Protein AF-L8JFT3-F1 (afdb_monomer)

pLDDT: mean 91.5, std 7.04, range [62.22, 98.38]

Radius of gyration: 22.29 Å; Cα contacts (8 Å, |Δi|>4): 193; chains: 1; bounding box: 52×26×58 Å

Organism: NCBI:txid1056511

Sequence (161 aa):
MFALVVNDKLHLRANADNEEEYKKAGLEPYVYKKRGFPVVTKQYAIPEEWWNEPQRIVSKAERALEAAKQDKETKSKSGPNRIKDLPNLRLANERMLKKAGITTVEELYEAGSLNAYRALQETHRDTVNIELLWALEGAVSGTHWSVIPQQRRTELLSQLN

Structure (mmCIF, N/CA/C/O backbone):
data_AF-L8JFT3-F1
#
_entry.id   AF-L8JFT3-F1
#
loop_
_atom_site.group_PDB
_atom_site.id
_atom_site.type_symbol
_atom_site.label_atom_id
_atom_site.label_alt_id
_atom_site.label_comp_id
_atom_site.label_asym_id
_atom_site.label_entity_id
_atom_site.label_seq_id
_atom_site.pdbx_PDB_ins_code
_atom_site.Cartn_x
_atom_site.Cartn_y
_atom_site.Cartn_z
_atom_site.occupancy
_atom_site.B_iso_or_equiv
_atom_site.auth_seq_id
_atom_site.auth_comp_id
_atom_site.auth_asym_id
_atom_site.auth_atom_id
_atom_site.pdbx_PDB_model_num
ATOM 1 N N . MET A 1 1 ? 12.780 -8.647 -7.372 1.00 89.19 1 MET A N 1
ATOM 2 C CA . MET A 1 1 ? 12.569 -8.848 -8.822 1.00 89.19 1 MET A CA 1
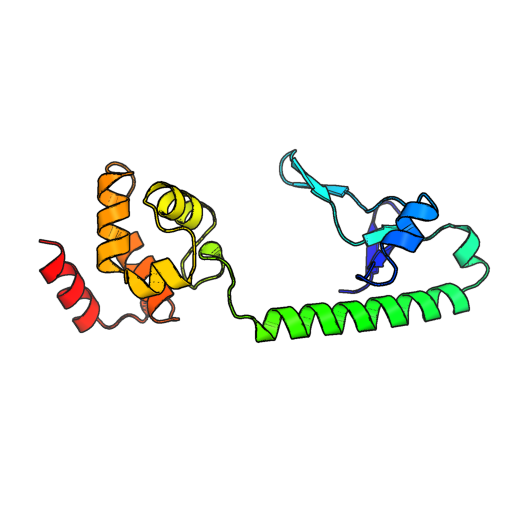ATOM 3 C C . MET A 1 1 ? 13.290 -7.742 -9.569 1.00 89.19 1 MET A C 1
ATOM 5 O O . MET A 1 1 ? 13.057 -6.578 -9.238 1.00 89.19 1 MET A O 1
ATOM 9 N N . PHE A 1 2 ? 14.161 -8.112 -10.509 1.00 91.88 2 PHE A N 1
ATOM 10 C CA . PHE A 1 2 ? 15.051 -7.200 -11.239 1.00 91.88 2 PHE A CA 1
ATOM 11 C C . PHE A 1 2 ? 14.833 -7.199 -12.762 1.00 91.88 2 PHE A C 1
ATOM 13 O O . PHE A 1 2 ? 15.298 -6.283 -13.430 1.00 91.88 2 PHE A O 1
ATOM 20 N N . ALA A 1 3 ? 14.099 -8.181 -13.290 1.00 93.81 3 ALA A N 1
ATOM 21 C CA . ALA A 1 3 ? 13.726 -8.274 -14.695 1.00 93.81 3 ALA A CA 1
ATOM 22 C C . ALA A 1 3 ? 12.298 -8.825 -14.846 1.00 93.81 3 ALA A C 1
ATOM 24 O O . ALA A 1 3 ? 11.764 -9.435 -13.911 1.00 93.81 3 ALA A O 1
ATOM 25 N N . LEU A 1 4 ? 11.698 -8.604 -16.014 1.00 95.25 4 LEU A N 1
ATOM 26 C CA . LEU A 1 4 ? 10.369 -9.070 -16.412 1.00 95.25 4 LEU A CA 1
ATOM 27 C C . LEU A 1 4 ? 10.392 -9.462 -17.894 1.00 95.25 4 LEU A C 1
ATOM 29 O O . LEU A 1 4 ? 10.878 -8.694 -18.715 1.00 95.25 4 LEU A O 1
ATOM 33 N N . VAL A 1 5 ? 9.820 -10.613 -18.248 1.00 95.31 5 VAL A N 1
ATOM 34 C CA . VAL A 1 5 ? 9.558 -10.974 -19.649 1.00 95.31 5 VAL A CA 1
ATOM 35 C C . VAL A 1 5 ? 8.063 -10.856 -19.899 1.00 95.31 5 VAL A C 1
ATOM 37 O O . VAL A 1 5 ? 7.263 -11.498 -19.220 1.00 95.31 5 VAL A O 1
ATOM 40 N N . VAL A 1 6 ? 7.681 -9.990 -20.833 1.00 94.75 6 VAL A N 1
ATOM 41 C CA . VAL A 1 6 ? 6.285 -9.759 -21.223 1.00 94.75 6 VAL A CA 1
ATOM 42 C C . VAL A 1 6 ? 6.248 -9.203 -22.640 1.00 94.75 6 VAL A C 1
ATOM 44 O O . VAL A 1 6 ? 7.169 -8.497 -23.036 1.00 94.75 6 VAL A O 1
ATOM 47 N N . ASN A 1 7 ? 5.200 -9.520 -23.405 1.00 92.62 7 ASN A N 1
ATOM 48 C CA . ASN A 1 7 ? 5.074 -9.122 -24.814 1.00 92.62 7 ASN A CA 1
ATOM 49 C C . ASN A 1 7 ? 6.332 -9.461 -25.638 1.00 92.62 7 ASN A C 1
ATOM 51 O O . ASN A 1 7 ? 6.787 -8.635 -26.422 1.00 92.62 7 ASN A O 1
ATOM 55 N N . ASP A 1 8 ? 6.904 -10.645 -25.388 1.00 93.44 8 ASP A N 1
ATOM 56 C CA . ASP A 1 8 ? 8.119 -11.162 -26.037 1.00 93.44 8 ASP A CA 1
ATOM 57 C C . ASP A 1 8 ? 9.370 -10.276 -25.893 1.00 93.44 8 ASP A C 1
ATOM 59 O O . ASP A 1 8 ? 10.299 -10.333 -26.685 1.00 93.44 8 ASP A O 1
ATOM 63 N N . LYS A 1 9 ? 9.406 -9.432 -24.855 1.00 93.56 9 LYS A N 1
ATOM 64 C CA . LYS A 1 9 ? 10.529 -8.532 -24.584 1.00 93.56 9 LYS A CA 1
ATOM 65 C C . LYS A 1 9 ? 11.071 -8.738 -23.182 1.00 93.56 9 LYS A C 1
ATOM 67 O O . LYS A 1 9 ? 10.313 -8.815 -22.205 1.00 93.56 9 LYS A O 1
ATOM 72 N N . LEU A 1 10 ? 12.397 -8.759 -23.070 1.00 94.25 10 LEU A N 1
ATOM 73 C CA . LEU A 1 10 ? 13.080 -8.656 -21.787 1.00 94.25 10 LEU A CA 1
ATOM 74 C C . LEU A 1 10 ? 13.033 -7.202 -21.315 1.00 94.25 10 LEU A C 1
ATOM 76 O O . LEU A 1 10 ? 13.436 -6.283 -22.021 1.00 94.25 10 LEU A O 1
ATOM 80 N N . HIS A 1 11 ? 12.547 -7.001 -20.100 1.00 94.06 11 HIS A N 1
ATOM 81 C CA . HIS A 1 11 ? 12.537 -5.714 -19.435 1.00 94.06 11 HIS A CA 1
ATOM 82 C C . HIS A 1 11 ? 13.453 -5.769 -18.222 1.00 94.06 11 HIS A C 1
ATOM 84 O O . HIS A 1 11 ? 13.380 -6.713 -17.430 1.00 94.06 11 HIS A O 1
ATOM 90 N N . LEU A 1 12 ? 14.285 -4.747 -18.051 1.00 92.25 12 LEU A N 1
ATOM 91 C CA . LEU A 1 12 ? 15.127 -4.583 -16.871 1.00 92.25 12 LEU A CA 1
ATOM 92 C C . LEU A 1 12 ? 14.555 -3.499 -15.963 1.00 92.25 12 LEU A C 1
ATOM 94 O O . LEU A 1 12 ? 13.999 -2.496 -16.418 1.00 92.25 12 LEU A O 1
ATOM 98 N N . ARG A 1 13 ? 14.702 -3.697 -14.655 1.00 91.19 13 ARG A N 1
ATOM 99 C CA . ARG A 1 13 ? 14.280 -2.720 -13.656 1.00 91.19 13 ARG A CA 1
ATOM 100 C C . ARG A 1 13 ? 15.183 -1.486 -13.716 1.00 91.19 13 ARG A C 1
ATOM 102 O O . ARG A 1 13 ? 16.395 -1.609 -13.562 1.00 91.19 13 ARG A O 1
ATOM 109 N N . ALA A 1 14 ? 14.586 -0.310 -13.862 1.00 86.38 14 ALA A N 1
ATOM 110 C CA . ALA A 1 14 ? 15.260 0.962 -13.640 1.00 86.38 14 ALA A CA 1
ATOM 111 C C . ALA A 1 14 ? 15.408 1.254 -12.140 1.00 86.38 14 ALA A C 1
ATOM 113 O O . ALA A 1 14 ? 14.566 0.865 -11.317 1.00 86.38 14 ALA A O 1
ATOM 114 N N . ASN A 1 15 ? 16.479 1.956 -11.798 1.00 76.06 15 ASN A N 1
ATOM 115 C CA . ASN A 1 15 ? 16.767 2.468 -10.467 1.00 76.06 15 ASN A CA 1
ATOM 116 C C . ASN A 1 15 ? 16.792 4.004 -10.479 1.00 76.06 15 ASN A C 1
ATOM 118 O O . ASN A 1 15 ? 16.616 4.617 -11.530 1.00 76.06 15 ASN A O 1
ATOM 122 N N . ALA A 1 16 ? 16.984 4.619 -9.309 1.00 70.25 16 ALA A N 1
ATOM 123 C CA . ALA A 1 16 ? 17.032 6.078 -9.201 1.00 70.25 16 ALA A CA 1
ATOM 124 C C . ALA A 1 16 ? 18.142 6.700 -10.073 1.00 70.25 16 ALA A C 1
ATOM 126 O O . ALA A 1 16 ? 17.966 7.805 -10.575 1.00 70.25 16 ALA A O 1
ATOM 127 N N . ASP A 1 17 ? 19.236 5.972 -10.305 1.00 71.62 17 ASP A N 1
ATOM 128 C CA . ASP A 1 17 ? 20.415 6.482 -11.010 1.00 71.62 17 ASP A CA 1
ATOM 129 C C . ASP A 1 17 ? 20.283 6.438 -12.540 1.00 71.62 17 ASP A C 1
ATOM 131 O O . ASP A 1 17 ? 20.929 7.220 -13.234 1.00 71.62 17 ASP A O 1
ATOM 135 N N . ASN A 1 18 ? 19.481 5.517 -13.089 1.00 76.19 18 ASN A N 1
ATOM 136 C CA . ASN A 1 18 ? 19.418 5.263 -14.534 1.00 76.19 18 ASN A CA 1
ATOM 137 C C . ASN A 1 18 ? 18.036 5.471 -15.167 1.00 76.19 18 ASN A C 1
ATOM 139 O O . ASN A 1 18 ? 17.919 5.415 -16.391 1.00 76.19 18 ASN A O 1
ATOM 143 N N . GLU A 1 19 ? 16.991 5.738 -14.378 1.00 82.38 19 GLU A N 1
ATOM 144 C CA . GLU A 1 19 ? 15.653 5.974 -14.927 1.00 82.38 19 GLU A CA 1
ATOM 145 C C . GLU A 1 19 ? 15.640 7.182 -15.878 1.00 82.38 19 GLU A C 1
ATOM 147 O O . GLU A 1 19 ? 15.000 7.142 -16.929 1.00 82.38 19 GLU A O 1
ATOM 152 N N . GLU A 1 20 ? 16.390 8.239 -15.556 1.00 81.19 20 GLU A N 1
ATOM 153 C CA . GLU A 1 20 ? 16.550 9.380 -16.458 1.00 81.19 20 GLU A CA 1
ATOM 154 C C . GLU A 1 20 ? 17.316 9.035 -17.736 1.00 81.19 20 GLU A C 1
ATOM 156 O O . GLU A 1 20 ? 16.953 9.535 -18.798 1.00 81.19 20 GLU A O 1
ATOM 161 N N . GLU A 1 21 ? 18.358 8.199 -17.657 1.00 81.50 21 GLU A N 1
ATOM 162 C CA . GLU A 1 21 ? 19.110 7.725 -18.831 1.00 81.50 21 GLU A CA 1
ATOM 163 C C . GLU A 1 21 ? 18.162 6.998 -19.789 1.00 81.50 21 GLU A C 1
ATOM 165 O O . GLU A 1 21 ? 18.141 7.288 -20.983 1.00 81.50 21 GLU A O 1
ATOM 170 N N . TYR A 1 22 ? 17.318 6.109 -19.257 1.00 84.06 22 TYR A N 1
ATOM 171 C CA . TYR A 1 22 ? 16.358 5.344 -20.051 1.00 84.06 22 TYR A CA 1
ATOM 172 C C . TYR A 1 22 ? 15.290 6.239 -20.679 1.00 84.06 22 TYR A C 1
ATOM 174 O O . TYR A 1 22 ? 15.014 6.105 -21.869 1.00 84.06 22 TYR A O 1
ATOM 182 N N . LYS A 1 23 ? 14.759 7.214 -19.930 1.00 81.94 23 LYS A N 1
ATOM 183 C CA . LYS A 1 23 ? 13.818 8.208 -20.472 1.00 81.94 23 LYS A CA 1
ATOM 184 C C . LYS A 1 23 ? 14.456 9.075 -21.560 1.00 81.94 23 LYS A C 1
ATOM 186 O O . LYS A 1 23 ? 13.835 9.296 -22.594 1.00 81.94 23 LYS A O 1
ATOM 191 N N . LYS A 1 24 ? 15.698 9.536 -21.363 1.00 83.31 24 LYS A N 1
ATOM 192 C CA . LYS A 1 24 ? 16.455 10.324 -22.358 1.00 83.31 24 LYS A CA 1
ATOM 193 C C . LYS A 1 24 ? 16.766 9.512 -23.618 1.00 83.31 24 LYS A C 1
ATOM 195 O O . LYS A 1 24 ? 16.777 10.074 -24.706 1.00 83.31 24 LYS A O 1
ATOM 200 N N . ALA A 1 25 ? 16.966 8.204 -23.477 1.00 80.94 25 ALA A N 1
ATOM 201 C CA . ALA A 1 25 ? 17.129 7.271 -24.589 1.00 80.94 25 ALA A CA 1
ATOM 202 C C . ALA A 1 25 ? 15.801 6.893 -25.282 1.00 80.94 25 ALA A C 1
ATOM 204 O O . ALA A 1 25 ? 15.815 6.084 -26.206 1.00 80.94 25 ALA A O 1
ATOM 205 N N . GLY A 1 26 ? 14.661 7.448 -24.848 1.00 83.44 26 GLY A N 1
ATOM 206 C CA . GLY A 1 26 ? 13.346 7.167 -25.429 1.00 83.44 26 GLY A CA 1
ATOM 207 C C . GLY A 1 26 ? 12.771 5.798 -25.058 1.00 83.44 26 GLY A C 1
ATOM 208 O O . GLY A 1 26 ? 11.839 5.335 -25.710 1.00 83.44 26 GLY A O 1
ATOM 209 N N . LEU A 1 27 ? 13.310 5.132 -24.031 1.00 85.50 27 LEU A N 1
ATOM 210 C CA . LEU A 1 27 ? 12.762 3.869 -23.548 1.00 85.50 27 LEU A CA 1
ATOM 211 C C . LEU A 1 27 ? 11.498 4.126 -22.731 1.00 85.50 27 LEU A C 1
ATOM 213 O O . LEU A 1 27 ? 11.470 4.985 -21.846 1.00 85.50 27 LEU A O 1
ATOM 217 N N . GLU A 1 28 ? 10.469 3.323 -22.978 1.00 84.94 28 GLU A N 1
ATOM 218 C CA . GLU A 1 28 ? 9.210 3.407 -22.247 1.00 84.94 28 GLU A CA 1
ATOM 219 C C . GLU A 1 28 ? 9.131 2.346 -21.140 1.00 84.94 28 GLU A C 1
ATOM 221 O O . GLU A 1 28 ? 9.520 1.186 -21.343 1.00 84.94 28 GLU A O 1
ATOM 226 N N . PRO A 1 29 ? 8.606 2.708 -19.956 1.00 91.75 29 PRO A N 1
ATOM 227 C CA . PRO A 1 29 ? 8.307 1.729 -18.932 1.00 91.75 29 PRO A CA 1
ATOM 228 C C . PRO A 1 29 ? 7.138 0.847 -19.374 1.00 91.75 29 PRO A C 1
ATOM 230 O O . PRO A 1 29 ? 6.156 1.307 -19.953 1.00 91.75 29 PRO A O 1
ATOM 233 N N . TYR A 1 30 ? 7.180 -0.424 -18.999 1.00 94.06 30 TYR A N 1
ATOM 234 C CA . TYR A 1 30 ? 6.062 -1.330 -19.169 1.00 94.06 30 TYR A CA 1
ATOM 235 C C . TYR A 1 30 ? 4.869 -0.858 -18.332 1.00 94.06 30 TYR A C 1
ATOM 237 O O . TYR A 1 30 ? 4.978 -0.658 -17.114 1.00 94.06 30 TYR A O 1
ATOM 245 N N . VAL A 1 31 ? 3.716 -0.723 -18.987 1.00 94.38 31 VAL A N 1
ATOM 246 C CA . VAL A 1 31 ? 2.437 -0.356 -18.375 1.00 94.38 31 VAL A CA 1
ATOM 247 C C . VAL A 1 31 ? 1.471 -1.527 -18.521 1.00 94.38 31 VAL A C 1
ATOM 249 O O . VAL A 1 31 ? 1.069 -1.869 -19.631 1.00 94.38 31 VAL A O 1
ATOM 252 N N . TYR A 1 32 ? 1.058 -2.130 -17.403 1.00 93.75 32 TYR A N 1
ATOM 253 C CA . TYR A 1 32 ? 0.026 -3.174 -17.425 1.00 93.75 32 TYR A CA 1
ATOM 254 C C . TYR A 1 32 ? -1.337 -2.615 -17.027 1.00 93.75 32 TYR A C 1
ATOM 256 O O . TYR A 1 32 ? -1.436 -1.629 -16.299 1.00 93.75 32 TYR A O 1
ATOM 264 N N . LYS A 1 33 ? -2.414 -3.257 -17.488 1.00 92.75 33 LYS A N 1
ATOM 265 C CA . LYS A 1 33 ? -3.784 -2.888 -17.115 1.00 92.75 33 LYS A CA 1
ATOM 266 C C . LYS A 1 33 ? -4.270 -3.771 -15.974 1.00 92.75 33 LYS A C 1
ATOM 268 O O . LYS A 1 33 ? -4.350 -4.989 -16.115 1.00 92.75 33 LYS A O 1
ATOM 273 N N . LYS A 1 34 ? -4.669 -3.164 -14.858 1.00 90.44 34 LYS A N 1
ATOM 274 C CA . LYS A 1 34 ? -5.342 -3.852 -13.750 1.00 90.44 34 LYS A CA 1
ATOM 275 C C . LYS A 1 34 ? -6.788 -3.382 -13.674 1.00 90.44 34 LYS A C 1
ATOM 277 O O . LYS A 1 34 ? -7.048 -2.267 -13.238 1.00 90.44 34 LYS A O 1
ATOM 282 N N . ARG A 1 35 ? -7.733 -4.237 -14.092 1.00 90.94 35 ARG A N 1
ATOM 283 C CA . ARG A 1 35 ? -9.172 -3.898 -14.171 1.00 90.94 35 ARG A CA 1
ATOM 284 C C . ARG A 1 35 ? -9.424 -2.604 -14.964 1.00 90.94 35 ARG A C 1
ATOM 286 O O . ARG A 1 35 ? -10.125 -1.714 -14.501 1.00 90.94 35 ARG A O 1
ATOM 293 N N . GLY A 1 36 ? -8.779 -2.476 -16.123 1.00 88.50 36 GLY A N 1
ATOM 294 C CA . GLY A 1 36 ? -8.883 -1.297 -16.992 1.00 88.50 36 GLY A CA 1
ATOM 295 C C . GLY A 1 36 ? -7.980 -0.117 -16.613 1.00 88.50 36 GLY A C 1
ATOM 296 O O . GLY A 1 36 ? -7.700 0.705 -17.479 1.00 88.50 36 GLY A O 1
ATOM 297 N N . PHE A 1 37 ? -7.449 -0.055 -15.387 1.00 88.00 37 PHE A N 1
ATOM 298 C CA . PHE A 1 37 ? -6.570 1.039 -14.961 1.00 88.00 37 PHE A CA 1
ATOM 299 C C . PHE A 1 37 ? -5.101 0.779 -15.327 1.00 88.00 37 PHE A C 1
ATOM 301 O O . PHE A 1 37 ? -4.606 -0.321 -15.053 1.00 88.00 37 PHE A O 1
ATOM 308 N N . PRO A 1 38 ? -4.388 1.761 -15.911 1.00 94.19 38 PRO A N 1
ATOM 309 C CA . PRO A 1 38 ? -2.969 1.630 -16.219 1.00 94.19 38 PRO A CA 1
ATOM 310 C C . PRO A 1 38 ? -2.128 1.650 -14.939 1.00 94.19 38 PRO A C 1
ATOM 312 O O . PRO A 1 38 ? -2.331 2.477 -14.051 1.00 94.19 38 PRO A O 1
ATOM 315 N N . VAL A 1 39 ? -1.161 0.742 -14.855 1.00 92.88 39 VAL A N 1
ATOM 316 C CA . VAL A 1 39 ? -0.166 0.681 -13.786 1.00 92.88 39 VAL A CA 1
ATOM 317 C C . VAL A 1 39 ? 1.215 0.727 -14.425 1.00 92.88 39 VAL A C 1
ATOM 319 O O . VAL A 1 39 ? 1.676 -0.255 -15.008 1.00 92.88 39 VAL A O 1
ATOM 322 N N . VAL A 1 40 ? 1.860 1.887 -14.312 1.00 92.00 40 VAL A N 1
ATOM 323 C CA . VAL A 1 40 ? 3.227 2.112 -14.791 1.00 92.00 40 VAL A CA 1
ATOM 324 C C . VAL A 1 40 ? 4.199 1.383 -13.871 1.00 92.00 40 VAL A C 1
ATOM 326 O O . VAL A 1 40 ? 4.134 1.516 -12.646 1.00 92.00 40 VAL A O 1
ATOM 329 N N . THR A 1 41 ? 5.083 0.578 -14.449 1.00 91.94 41 THR A N 1
ATOM 330 C CA . THR A 1 41 ? 6.099 -0.166 -13.700 1.00 91.94 41 THR A CA 1
ATOM 331 C C . THR A 1 41 ? 7.469 0.496 -13.821 1.00 91.94 41 THR A C 1
ATOM 333 O O . THR A 1 41 ? 7.689 1.353 -14.666 1.00 91.94 41 THR A O 1
ATOM 336 N N . LYS A 1 42 ? 8.426 0.058 -12.997 1.00 91.19 42 LYS A N 1
ATOM 337 C CA . LYS A 1 42 ? 9.845 0.421 -13.150 1.00 91.19 42 LYS A CA 1
ATOM 338 C C . LYS A 1 42 ? 10.583 -0.467 -14.170 1.00 91.19 42 LYS A C 1
ATOM 340 O O . LYS A 1 42 ? 11.802 -0.538 -14.113 1.00 91.19 42 LYS A O 1
ATOM 345 N N . GLN A 1 43 ? 9.885 -1.244 -15.000 1.00 93.00 43 GLN A N 1
ATOM 346 C CA . GLN A 1 43 ? 10.506 -2.205 -15.923 1.00 93.00 43 GLN A CA 1
ATOM 347 C C . GLN A 1 43 ? 10.563 -1.596 -17.321 1.00 93.00 43 GLN A C 1
ATOM 349 O O . GLN A 1 43 ? 9.515 -1.257 -17.850 1.00 93.00 43 GLN A O 1
ATOM 354 N N . TYR A 1 44 ? 11.743 -1.474 -17.920 1.00 93.56 44 TYR A N 1
ATOM 355 C CA . TYR A 1 44 ? 11.933 -0.888 -19.251 1.00 93.56 44 TYR A CA 1
ATOM 356 C C . TYR A 1 44 ? 12.389 -1.966 -20.223 1.00 93.56 44 TYR A C 1
ATOM 358 O O . TYR A 1 44 ? 13.291 -2.735 -19.885 1.00 93.56 44 TYR A O 1
ATOM 366 N N . ALA A 1 45 ? 11.764 -2.038 -21.399 1.00 93.19 45 ALA A N 1
ATOM 367 C CA . ALA A 1 45 ? 12.159 -2.990 -22.433 1.00 93.19 45 ALA A CA 1
ATOM 368 C C . ALA A 1 45 ? 13.591 -2.686 -22.884 1.00 93.19 45 ALA A C 1
ATOM 370 O O . ALA A 1 45 ? 13.918 -1.527 -23.149 1.00 93.19 45 ALA A O 1
ATOM 371 N N . ILE A 1 46 ? 14.441 -3.710 -22.959 1.00 90.81 46 ILE A N 1
ATOM 372 C CA . ILE A 1 46 ? 15.773 -3.525 -23.530 1.00 90.81 46 ILE A CA 1
ATOM 373 C C . ILE A 1 46 ? 15.669 -3.419 -25.060 1.00 90.81 46 ILE A C 1
ATOM 375 O O . ILE A 1 46 ? 14.807 -4.077 -25.649 1.00 90.81 46 ILE A O 1
ATOM 379 N N . PRO A 1 47 ? 16.520 -2.609 -25.707 1.00 90.06 47 PRO A N 1
ATOM 380 C CA . PRO A 1 47 ? 16.617 -2.576 -27.162 1.00 90.06 47 PRO A CA 1
ATOM 381 C C . PRO A 1 47 ? 17.030 -3.937 -27.736 1.00 90.06 47 PRO A C 1
ATOM 383 O O . PRO A 1 47 ? 17.850 -4.636 -27.134 1.00 90.06 47 PRO A O 1
ATOM 386 N N . GLU A 1 48 ? 16.501 -4.294 -28.909 1.00 90.31 48 GLU A N 1
ATOM 387 C CA . GLU A 1 48 ? 16.828 -5.556 -29.594 1.00 90.31 48 GLU A C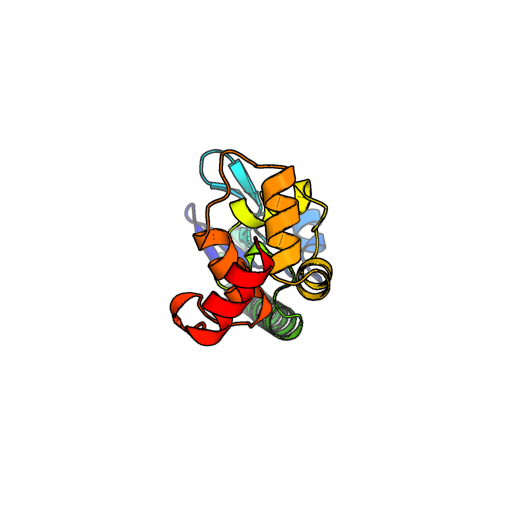A 1
ATOM 388 C C . GLU A 1 48 ? 18.326 -5.659 -29.912 1.00 90.31 48 GLU A C 1
ATOM 390 O O . GLU A 1 48 ? 18.930 -6.726 -29.845 1.00 90.31 48 GLU A O 1
ATOM 395 N N . GLU A 1 49 ? 18.967 -4.522 -30.180 1.00 91.38 49 GLU A N 1
ATOM 396 C CA . GLU A 1 49 ? 20.384 -4.430 -30.511 1.00 91.38 49 GLU A CA 1
ATOM 397 C C . GLU A 1 49 ? 21.278 -4.959 -29.385 1.00 91.38 49 GLU A C 1
ATOM 399 O O . GLU A 1 49 ? 22.378 -5.443 -29.653 1.00 91.38 49 GLU A O 1
ATOM 404 N N . TRP A 1 50 ? 20.811 -4.911 -28.130 1.00 90.56 50 TRP A N 1
ATOM 405 C CA . TRP A 1 50 ? 21.577 -5.405 -26.985 1.00 90.56 50 TRP A CA 1
ATOM 406 C C . TRP A 1 50 ? 21.748 -6.925 -27.013 1.00 90.56 50 TRP A C 1
ATOM 408 O O . TRP A 1 50 ? 22.700 -7.422 -26.414 1.00 90.56 50 TRP A O 1
ATOM 41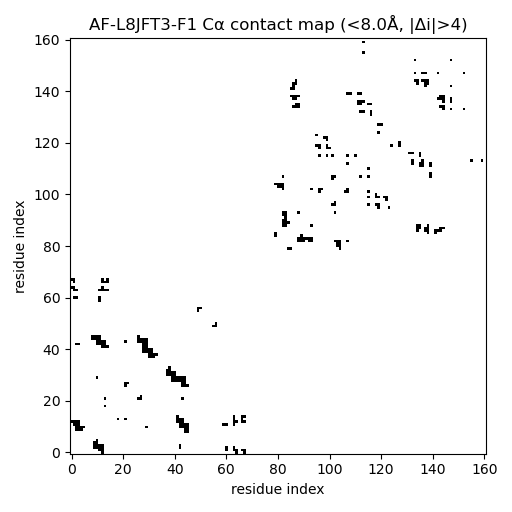8 N N . TRP A 1 51 ? 20.888 -7.673 -27.714 1.00 93.12 51 TRP A N 1
ATOM 419 C CA . TRP A 1 51 ? 21.038 -9.127 -27.853 1.00 93.12 51 TRP A CA 1
ATOM 420 C C . TRP A 1 51 ? 22.282 -9.523 -28.652 1.00 93.12 51 TRP A C 1
ATOM 422 O O . TRP A 1 51 ? 22.810 -10.615 -28.449 1.00 93.12 51 TRP A O 1
ATOM 432 N N . ASN A 1 52 ? 22.812 -8.612 -29.474 1.00 95.62 52 ASN A N 1
ATOM 433 C CA . ASN A 1 52 ? 24.099 -8.793 -30.148 1.00 95.62 52 ASN A CA 1
ATOM 434 C C . ASN A 1 52 ? 25.296 -8.620 -29.193 1.00 95.62 52 ASN A C 1
ATOM 436 O O . ASN A 1 52 ? 26.415 -8.999 -29.528 1.00 95.62 52 ASN A O 1
ATOM 440 N N . GLU A 1 53 ? 25.069 -8.083 -27.990 1.00 95.19 53 GLU A N 1
ATOM 441 C CA . GLU A 1 53 ? 26.079 -7.839 -26.959 1.00 95.19 53 GLU A CA 1
ATOM 442 C C . GLU A 1 53 ? 25.658 -8.457 -25.603 1.00 95.19 53 GLU A C 1
ATOM 444 O O . GLU A 1 53 ? 25.406 -7.726 -24.641 1.00 95.19 53 GLU A O 1
ATOM 449 N N . PRO A 1 54 ? 25.600 -9.796 -25.440 1.00 93.12 54 PRO A N 1
ATOM 450 C CA . PRO A 1 54 ? 25.054 -10.416 -24.224 1.00 93.12 54 PRO A CA 1
ATOM 451 C C . PRO A 1 54 ? 25.704 -9.944 -22.913 1.00 93.12 54 PRO A C 1
ATOM 453 O O . PRO A 1 54 ? 25.032 -9.808 -21.892 1.00 93.12 54 PRO A O 1
ATOM 456 N N . GLN A 1 55 ? 27.000 -9.620 -22.938 1.00 95.19 55 GLN A N 1
ATOM 457 C CA . GLN A 1 55 ? 27.718 -9.082 -21.776 1.00 95.19 55 GLN A CA 1
ATOM 458 C C . GLN A 1 55 ? 27.176 -7.720 -21.316 1.00 95.19 55 GLN A C 1
ATOM 460 O O . GLN A 1 55 ? 27.132 -7.434 -20.118 1.00 95.19 55 GLN A O 1
ATOM 465 N N . ARG A 1 56 ? 26.692 -6.891 -22.249 1.00 91.88 56 ARG A N 1
ATOM 466 C CA . ARG A 1 56 ? 26.017 -5.625 -21.942 1.00 91.88 56 ARG A CA 1
ATOM 467 C C . ARG A 1 56 ? 24.719 -5.873 -21.179 1.00 91.88 56 ARG A C 1
ATOM 469 O O . ARG A 1 56 ? 24.455 -5.181 -20.195 1.00 91.88 56 ARG A O 1
ATOM 476 N N . ILE A 1 57 ? 23.938 -6.873 -21.598 1.00 92.31 57 ILE A N 1
ATOM 477 C CA . ILE A 1 57 ? 22.703 -7.277 -20.910 1.00 92.31 57 ILE A CA 1
ATOM 478 C C . ILE A 1 57 ? 23.026 -7.749 -19.493 1.00 92.31 57 ILE A C 1
ATOM 480 O O . ILE A 1 57 ? 22.395 -7.273 -18.551 1.00 92.31 57 ILE A O 1
ATOM 484 N N . VAL A 1 58 ? 24.025 -8.623 -19.327 1.00 94.31 58 VAL A N 1
ATOM 485 C CA . VAL A 1 58 ? 24.451 -9.124 -18.008 1.00 94.31 58 VAL A CA 1
ATOM 486 C C . VAL A 1 58 ? 24.850 -7.966 -17.092 1.00 94.31 58 VAL A C 1
ATOM 488 O O . VAL A 1 58 ? 24.285 -7.833 -16.008 1.00 94.31 58 VAL A O 1
ATOM 491 N N . SER A 1 59 ? 25.717 -7.059 -17.553 1.00 91.81 59 SER A N 1
ATOM 492 C CA . SER A 1 59 ? 26.152 -5.900 -16.761 1.00 91.81 59 SER A CA 1
ATOM 493 C C . SER A 1 59 ? 24.985 -4.996 -16.339 1.00 91.81 59 SER A C 1
ATOM 495 O O . SER A 1 59 ? 24.898 -4.552 -15.190 1.00 91.81 59 SER A O 1
ATOM 497 N N . LYS A 1 60 ? 24.036 -4.728 -17.246 1.00 89.62 60 LYS A N 1
ATOM 498 C CA . LYS A 1 60 ? 22.840 -3.933 -16.924 1.00 89.62 60 LYS A CA 1
ATOM 499 C C . LYS A 1 60 ? 21.890 -4.695 -15.984 1.00 89.62 60 LYS A C 1
ATOM 501 O O . LYS A 1 60 ? 21.290 -4.074 -15.106 1.00 89.62 60 LYS A O 1
ATOM 506 N N . ALA A 1 61 ? 21.784 -6.018 -16.106 1.00 92.06 61 ALA A N 1
ATOM 507 C CA . ALA A 1 61 ? 20.975 -6.864 -15.230 1.00 92.06 61 ALA A CA 1
ATOM 508 C C . ALA A 1 61 ? 21.540 -6.950 -13.802 1.00 92.06 61 ALA A C 1
ATOM 510 O O . ALA A 1 61 ? 20.767 -6.894 -12.846 1.00 92.06 61 ALA A O 1
ATOM 511 N N . GLU A 1 62 ? 22.863 -7.011 -13.636 1.00 92.50 62 GLU A N 1
ATOM 512 C CA . GLU A 1 62 ? 23.524 -6.952 -12.325 1.00 92.50 62 GLU A CA 1
ATOM 513 C C . GLU A 1 62 ? 23.209 -5.641 -11.598 1.00 92.50 62 GLU A C 1
ATOM 515 O O . GLU A 1 62 ? 22.825 -5.653 -10.427 1.00 92.50 62 GLU A O 1
ATOM 520 N N . ARG A 1 63 ? 23.262 -4.507 -12.311 1.00 89.19 63 ARG A N 1
ATOM 521 C CA . ARG A 1 63 ? 22.852 -3.203 -11.761 1.00 89.19 63 ARG A CA 1
ATOM 522 C C . ARG A 1 63 ? 21.373 -3.183 -11.371 1.00 89.19 63 ARG A C 1
ATOM 524 O O . ARG A 1 63 ? 21.023 -2.698 -10.297 1.00 89.19 63 ARG A O 1
ATOM 531 N N . ALA A 1 64 ? 20.499 -3.743 -12.211 1.00 90.81 64 ALA A N 1
ATOM 532 C CA . ALA A 1 64 ? 19.073 -3.862 -11.907 1.00 90.81 64 ALA A CA 1
ATOM 533 C C . ALA A 1 64 ? 18.812 -4.753 -10.675 1.00 90.81 64 ALA A C 1
ATOM 535 O O . ALA A 1 64 ? 17.888 -4.493 -9.896 1.00 90.81 64 ALA A O 1
ATOM 536 N N . LEU A 1 65 ? 19.619 -5.802 -10.483 1.00 92.31 65 LEU A N 1
ATOM 537 C CA . LEU A 1 65 ? 19.562 -6.677 -9.315 1.00 92.31 65 LEU A CA 1
ATOM 538 C C . LEU A 1 65 ? 19.982 -5.942 -8.046 1.00 92.31 65 LEU A C 1
ATOM 540 O O . LEU A 1 65 ? 19.277 -6.039 -7.042 1.00 92.31 65 LEU A O 1
ATOM 544 N N . GLU A 1 66 ? 21.080 -5.196 -8.099 1.00 88.50 66 GLU A N 1
ATOM 545 C CA . GLU A 1 66 ? 21.563 -4.406 -6.968 1.00 88.50 66 GLU A CA 1
ATOM 546 C C . GLU A 1 66 ? 20.524 -3.365 -6.533 1.00 88.50 66 GLU A C 1
ATOM 548 O O . GLU A 1 66 ? 20.110 -3.329 -5.374 1.00 88.50 66 GLU A O 1
ATOM 553 N N . ALA A 1 67 ? 19.951 -2.637 -7.489 1.00 84.56 67 ALA A N 1
ATOM 554 C CA . ALA A 1 67 ? 18.844 -1.729 -7.221 1.00 84.56 67 ALA A CA 1
ATOM 555 C C . ALA A 1 67 ? 17.621 -2.426 -6.605 1.00 84.56 67 ALA A C 1
ATOM 557 O O . ALA A 1 67 ? 16.975 -1.901 -5.698 1.00 84.56 67 ALA A O 1
ATOM 558 N N . ALA A 1 68 ? 17.282 -3.630 -7.075 1.00 88.69 68 ALA A N 1
ATOM 559 C CA . ALA A 1 68 ? 16.175 -4.392 -6.511 1.00 88.69 68 ALA A CA 1
ATOM 560 C C . ALA A 1 68 ? 16.442 -4.840 -5.061 1.00 88.69 68 ALA A C 1
ATOM 562 O O . ALA A 1 68 ? 15.480 -4.968 -4.296 1.00 88.69 68 ALA A O 1
ATOM 563 N N . LYS A 1 69 ? 17.705 -5.090 -4.684 1.00 90.06 69 LYS A N 1
ATOM 564 C CA . LYS A 1 69 ? 18.104 -5.371 -3.296 1.00 90.06 69 LYS A CA 1
ATOM 565 C C . LYS A 1 69 ? 17.974 -4.119 -2.433 1.00 90.06 69 LYS A C 1
ATOM 567 O O . LYS A 1 69 ? 17.296 -4.181 -1.413 1.00 90.06 69 LYS A O 1
ATOM 572 N N . GLN A 1 70 ? 18.498 -2.982 -2.885 1.00 86.00 70 GLN A N 1
ATOM 573 C CA . GLN A 1 70 ? 18.406 -1.703 -2.170 1.00 86.00 70 GLN A CA 1
ATOM 574 C C . GLN A 1 70 ? 16.952 -1.247 -1.961 1.00 86.00 70 GLN A C 1
ATOM 576 O O . GLN A 1 70 ? 16.576 -0.855 -0.854 1.00 86.00 70 GLN A O 1
ATOM 581 N N . ASP A 1 71 ? 16.095 -1.383 -2.981 1.00 83.94 71 ASP A N 1
ATOM 582 C CA . ASP A 1 71 ? 14.652 -1.118 -2.868 1.00 83.94 71 ASP A CA 1
ATOM 583 C C . ASP A 1 71 ? 13.997 -2.039 -1.817 1.00 83.94 71 ASP A C 1
ATOM 585 O O . ASP A 1 71 ? 13.115 -1.614 -1.067 1.00 83.94 71 ASP A O 1
ATOM 589 N N . LYS A 1 72 ? 14.411 -3.315 -1.750 1.00 86.00 72 LYS A N 1
ATOM 590 C CA . LYS A 1 72 ? 13.901 -4.280 -0.762 1.00 86.00 72 LYS A CA 1
ATOM 591 C C . LYS A 1 72 ? 14.359 -3.917 0.650 1.00 86.00 72 LYS A C 1
ATOM 593 O O . LYS A 1 72 ? 13.540 -3.958 1.565 1.00 86.00 72 LYS A O 1
ATOM 598 N N . GLU A 1 73 ? 15.627 -3.560 0.824 1.00 86.31 73 GLU A N 1
ATOM 599 C CA . GLU A 1 73 ? 16.186 -3.165 2.117 1.00 86.31 73 GLU A CA 1
ATOM 600 C C . GLU A 1 73 ? 15.541 -1.885 2.641 1.00 86.31 73 GLU A C 1
ATOM 602 O O . GLU A 1 73 ? 15.046 -1.869 3.767 1.00 86.31 73 GLU A O 1
ATOM 607 N N . THR A 1 74 ? 15.457 -0.845 1.810 1.00 81.81 74 THR A N 1
ATOM 608 C CA . THR A 1 74 ? 14.787 0.417 2.155 1.00 81.81 74 THR A CA 1
ATOM 609 C C . THR A 1 74 ? 13.345 0.166 2.592 1.00 81.81 74 THR A C 1
ATOM 611 O O . THR A 1 74 ? 12.930 0.625 3.654 1.00 81.81 74 THR A O 1
ATOM 614 N N . LYS A 1 75 ? 12.600 -0.651 1.833 1.00 76.69 75 LYS A N 1
ATOM 615 C CA . LYS A 1 75 ? 11.219 -1.013 2.174 1.00 76.69 75 LYS A CA 1
ATOM 616 C C . LYS A 1 75 ? 11.111 -1.830 3.466 1.00 76.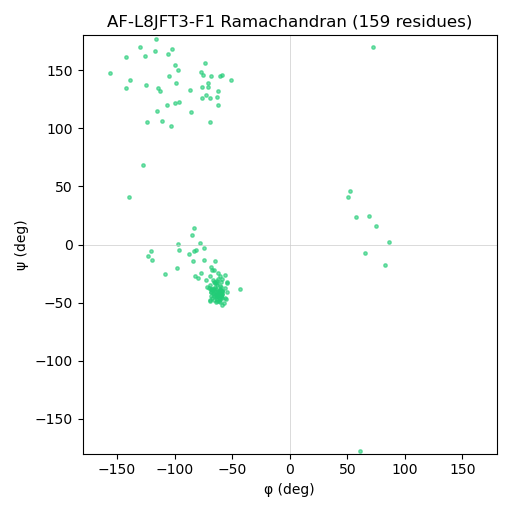69 75 LYS A C 1
ATOM 618 O O . LYS A 1 75 ? 10.114 -1.721 4.167 1.00 76.69 75 LYS A O 1
ATOM 623 N N . SER A 1 76 ? 12.100 -2.668 3.774 1.00 76.50 76 SER A N 1
ATOM 624 C CA . SER A 1 76 ? 12.122 -3.425 5.032 1.00 76.50 76 SER A CA 1
ATOM 625 C C . SER A 1 76 ? 12.426 -2.551 6.253 1.00 76.50 76 SER A C 1
ATOM 627 O O . SER A 1 76 ? 11.914 -2.833 7.331 1.00 76.50 76 SER A O 1
ATOM 629 N N . LYS A 1 77 ? 13.214 -1.480 6.085 1.00 77.88 77 LYS A N 1
ATOM 630 C CA . LYS A 1 77 ? 13.623 -0.574 7.170 1.00 77.88 77 LYS A CA 1
ATOM 631 C C . LYS A 1 77 ? 12.543 0.440 7.556 1.00 77.88 77 LYS A C 1
ATOM 633 O O . LYS A 1 77 ? 12.511 0.860 8.704 1.00 77.88 77 LYS A O 1
ATOM 638 N N . SER A 1 78 ? 11.673 0.837 6.626 1.00 67.69 78 SER A N 1
ATOM 639 C CA . SER A 1 78 ? 10.699 1.919 6.842 1.00 67.69 78 SER A CA 1
ATOM 640 C C . SER A 1 78 ? 9.420 1.514 7.587 1.00 67.69 78 SER A C 1
ATOM 642 O O . SER A 1 78 ? 8.594 2.372 7.861 1.00 67.69 78 SER A O 1
ATOM 644 N N . GLY A 1 79 ? 9.219 0.231 7.905 1.00 67.50 79 GLY A N 1
ATOM 645 C CA . GLY A 1 79 ? 7.924 -0.248 8.399 1.00 67.50 79 GLY A CA 1
ATOM 646 C C . GLY A 1 79 ? 6.781 -0.034 7.385 1.00 67.50 79 GLY A C 1
ATOM 647 O O . GLY A 1 79 ? 7.006 0.377 6.239 1.00 67.50 79 GLY A O 1
ATOM 648 N N . PRO A 1 80 ? 5.535 -0.383 7.743 1.00 76.69 80 PRO A N 1
ATOM 649 C CA . PRO A 1 80 ? 4.378 -0.106 6.902 1.00 76.69 80 PRO A CA 1
ATOM 650 C C . PRO A 1 80 ? 4.105 1.405 6.854 1.00 76.69 80 PRO A C 1
ATOM 652 O O . PRO A 1 80 ? 3.541 1.965 7.780 1.00 76.69 80 PRO A O 1
ATOM 655 N N . ASN A 1 81 ? 4.430 2.057 5.734 1.00 83.50 81 ASN A N 1
ATOM 656 C CA . ASN A 1 81 ? 4.169 3.496 5.530 1.00 83.50 81 ASN A CA 1
ATOM 657 C C . ASN A 1 81 ? 2.689 3.833 5.270 1.00 83.50 81 ASN A C 1
ATOM 659 O O . ASN A 1 81 ? 2.343 4.985 5.016 1.00 83.50 81 ASN A O 1
ATOM 663 N N . ARG A 1 82 ? 1.812 2.828 5.191 1.00 93.31 82 ARG A N 1
ATOM 664 C CA . ARG A 1 82 ? 0.404 3.010 4.831 1.00 93.31 82 ARG A CA 1
ATOM 665 C C . ARG A 1 82 ? -0.490 2.152 5.694 1.00 93.31 82 ARG A C 1
ATOM 667 O O . ARG A 1 82 ? -0.217 0.973 5.897 1.00 93.31 82 ARG A O 1
ATOM 674 N N . ILE A 1 83 ? -1.638 2.711 6.058 1.00 96.44 83 ILE A N 1
ATOM 675 C CA . ILE A 1 83 ? -2.668 2.042 6.856 1.00 96.44 83 ILE A CA 1
ATOM 676 C C . ILE A 1 83 ? 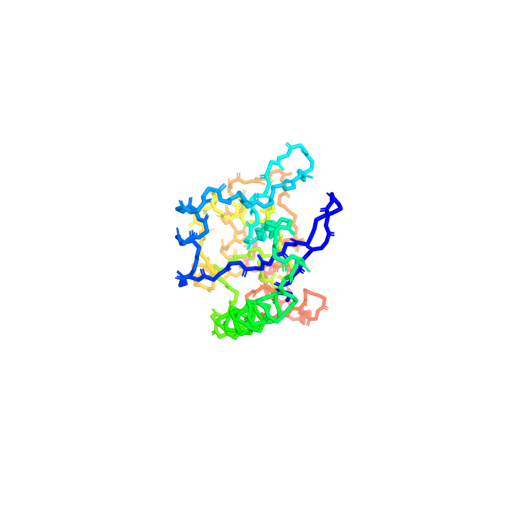-3.085 0.709 6.222 1.00 96.44 83 ILE A C 1
ATOM 678 O O . ILE A 1 83 ? -3.227 -0.292 6.913 1.00 96.44 83 ILE A O 1
ATOM 682 N N . LYS A 1 84 ? -3.236 0.652 4.891 1.00 95.94 84 LYS A N 1
ATOM 683 C CA . LYS A 1 84 ? -3.621 -0.588 4.188 1.00 95.94 84 LYS A CA 1
ATOM 684 C C . LYS A 1 84 ? -2.584 -1.719 4.269 1.00 95.94 84 LYS A C 1
ATOM 686 O O . LYS A 1 84 ? -2.887 -2.819 3.817 1.00 95.94 84 LYS A O 1
ATOM 691 N N . ASP A 1 85 ? -1.358 -1.409 4.689 1.00 93.81 85 ASP A N 1
ATOM 692 C CA . ASP A 1 85 ? -0.255 -2.363 4.821 1.00 93.81 85 ASP A CA 1
ATOM 693 C C . ASP A 1 85 ? -0.127 -2.881 6.269 1.00 93.81 85 ASP A C 1
ATOM 695 O O . ASP A 1 85 ? 0.666 -3.788 6.517 1.00 93.81 85 ASP A O 1
ATOM 699 N N . LEU A 1 86 ? -0.931 -2.355 7.205 1.00 95.69 86 LEU A N 1
ATOM 700 C CA . LEU A 1 86 ? -1.075 -2.887 8.561 1.00 95.69 86 LEU A CA 1
ATOM 701 C C . LEU A 1 86 ? -1.897 -4.191 8.575 1.00 95.69 86 LEU A C 1
ATOM 703 O O . LEU A 1 86 ? -2.725 -4.414 7.682 1.00 95.69 86 LEU A O 1
ATOM 707 N N . PRO A 1 87 ? -1.726 -5.046 9.605 1.00 95.06 87 PRO A N 1
ATOM 708 C CA . PRO A 1 87 ? -2.530 -6.251 9.775 1.00 95.06 87 PRO A CA 1
ATOM 709 C C . PRO A 1 87 ? -4.028 -5.960 9.700 1.00 95.06 87 PRO A C 1
ATOM 711 O O . PRO A 1 87 ? -4.511 -4.965 10.230 1.00 95.06 87 PRO A O 1
ATOM 714 N N . ASN A 1 88 ? -4.784 -6.864 9.075 1.00 97.50 88 ASN A N 1
ATOM 715 C CA . ASN A 1 88 ? -6.252 -6.828 8.991 1.00 97.50 88 ASN A CA 1
ATOM 716 C C . ASN A 1 88 ? -6.846 -5.648 8.193 1.00 97.50 88 ASN A C 1
ATOM 718 O O . ASN A 1 88 ? -8.050 -5.646 7.925 1.00 97.50 88 ASN A O 1
ATOM 722 N N . LEU A 1 89 ? -6.038 -4.674 7.763 1.00 97.12 89 LEU A N 1
ATOM 723 C CA . LEU A 1 89 ? -6.507 -3.521 7.007 1.00 97.12 89 LEU A CA 1
ATOM 724 C C . LEU A 1 89 ? -6.323 -3.707 5.501 1.00 97.12 89 LEU A C 1
ATOM 726 O O . LEU A 1 89 ? -5.453 -4.420 5.010 1.00 97.12 89 LEU A O 1
ATOM 730 N N . ARG A 1 90 ? -7.219 -3.078 4.740 1.00 95.44 90 ARG A N 1
ATOM 731 C CA . ARG A 1 90 ? -7.214 -3.078 3.272 1.00 95.44 90 ARG A CA 1
ATOM 732 C C . ARG A 1 90 ? -7.340 -1.649 2.761 1.00 95.44 90 ARG A C 1
ATOM 734 O O . ARG A 1 90 ? -7.687 -0.737 3.504 1.00 95.44 90 ARG A O 1
ATOM 741 N N . LEU A 1 91 ? -7.144 -1.463 1.454 1.00 94.44 91 LEU A N 1
ATOM 742 C CA . LEU A 1 91 ? -7.314 -0.162 0.789 1.00 94.44 91 LEU A CA 1
ATOM 743 C C . LEU A 1 91 ? -8.701 0.464 1.039 1.00 94.44 91 LEU A C 1
ATOM 745 O O . LEU A 1 91 ? -8.817 1.684 1.082 1.00 94.44 91 LEU A O 1
ATOM 749 N N . ALA A 1 92 ? -9.750 -0.350 1.194 1.00 94.19 92 ALA A N 1
ATOM 750 C CA . ALA A 1 92 ? -11.079 0.144 1.555 1.00 94.19 92 ALA A CA 1
ATOM 751 C C . ALA A 1 92 ? -11.075 0.809 2.943 1.00 94.19 92 ALA A C 1
ATOM 753 O O . ALA A 1 92 ? -11.510 1.950 3.059 1.00 94.19 92 ALA A O 1
ATOM 754 N N . ASN A 1 93 ? -10.490 0.147 3.946 1.00 95.69 93 ASN A N 1
ATOM 755 C CA . ASN A 1 93 ? -10.388 0.660 5.314 1.00 95.69 93 ASN A CA 1
ATOM 756 C C . ASN A 1 93 ? -9.558 1.950 5.360 1.00 95.69 93 ASN A C 1
ATOM 758 O O . ASN A 1 93 ? -9.987 2.925 5.958 1.00 95.69 93 ASN A O 1
ATOM 762 N N . GLU A 1 94 ? -8.418 2.002 4.660 1.00 97.19 94 GLU A N 1
ATOM 763 C CA . GLU A 1 94 ? -7.599 3.223 4.548 1.00 97.19 94 GLU A CA 1
ATOM 764 C C . GLU A 1 94 ? -8.385 4.392 3.933 1.00 97.19 94 GLU A C 1
ATOM 766 O O . GLU A 1 94 ? -8.274 5.525 4.388 1.00 97.19 94 GLU A O 1
ATOM 771 N N . ARG A 1 95 ? -9.220 4.141 2.915 1.00 95.81 95 ARG A N 1
ATOM 772 C CA . ARG A 1 95 ? -10.076 5.186 2.328 1.00 95.81 95 ARG A CA 1
ATOM 773 C C . ARG A 1 95 ? -11.144 5.676 3.301 1.00 95.81 95 ARG A C 1
ATOM 775 O O . ARG A 1 95 ? -11.443 6.866 3.292 1.00 95.81 95 ARG A O 1
ATOM 782 N N . MET A 1 96 ? -11.724 4.774 4.092 1.00 96.25 96 MET A N 1
ATOM 783 C CA . MET A 1 96 ? -12.700 5.136 5.120 1.00 96.25 96 MET A CA 1
ATOM 784 C C . MET A 1 96 ? -12.038 5.968 6.221 1.00 96.25 96 MET A C 1
ATOM 786 O O . MET A 1 96 ? -12.522 7.051 6.530 1.00 96.25 96 MET A O 1
ATOM 790 N N . LEU A 1 97 ? -10.886 5.520 6.729 1.00 97.31 97 LEU A N 1
ATOM 791 C CA . LEU A 1 97 ? -10.107 6.227 7.750 1.00 97.31 97 LEU A CA 1
ATOM 792 C C . LEU A 1 97 ? -9.676 7.610 7.263 1.00 97.31 97 LEU A C 1
ATOM 794 O O . LEU A 1 97 ? -9.893 8.593 7.963 1.00 97.31 97 LEU A O 1
ATOM 798 N N . LYS A 1 98 ? -9.207 7.720 6.013 1.00 96.88 98 LYS A N 1
ATOM 799 C CA . LYS A 1 98 ? -8.841 9.011 5.417 1.00 96.88 98 LYS A CA 1
ATOM 800 C C . LYS A 1 98 ? -10.014 9.992 5.390 1.00 96.88 98 LYS A C 1
ATOM 802 O O . LYS A 1 98 ? -9.827 11.178 5.635 1.00 96.88 98 LYS A O 1
ATOM 807 N N . LYS A 1 99 ? -11.221 9.513 5.080 1.00 96.25 99 LYS A N 1
ATOM 808 C CA . LYS A 1 99 ? -12.446 10.328 5.129 1.00 96.25 99 LYS A CA 1
ATOM 809 C C . LYS A 1 99 ? -12.857 10.691 6.560 1.00 96.25 99 LYS A C 1
ATOM 811 O O . LYS A 1 99 ? -13.487 11.722 6.744 1.00 96.25 99 LYS A O 1
ATOM 816 N N . ALA A 1 100 ? -12.489 9.868 7.536 1.00 96.06 100 ALA A N 1
ATOM 817 C CA . ALA A 1 100 ? -12.672 10.115 8.963 1.00 96.06 100 ALA A CA 1
ATOM 818 C C . ALA A 1 100 ? -11.543 10.954 9.594 1.00 96.06 100 ALA A C 1
ATOM 820 O O . ALA A 1 100 ? -11.497 11.091 10.810 1.00 96.06 100 ALA A O 1
ATOM 821 N N . GLY A 1 101 ? -10.630 11.507 8.787 1.00 96.81 101 GLY A N 1
ATOM 822 C CA . GLY A 1 101 ? -9.537 12.361 9.258 1.00 96.81 101 GLY A CA 1
ATOM 823 C C . GLY A 1 101 ? -8.269 11.624 9.697 1.00 96.81 101 GLY A C 1
ATOM 824 O O . GLY A 1 101 ? -7.318 12.286 10.082 1.00 96.81 101 GLY A O 1
ATOM 825 N N . ILE A 1 102 ? -8.219 10.290 9.595 1.00 97.81 102 ILE A N 1
ATOM 826 C CA . ILE A 1 102 ? -7.039 9.472 9.922 1.00 97.81 102 ILE A CA 1
ATOM 827 C C . ILE A 1 102 ? -6.361 9.048 8.620 1.00 97.81 102 ILE A C 1
ATOM 829 O O . ILE A 1 102 ? -6.820 8.160 7.897 1.00 97.81 102 ILE A O 1
ATOM 833 N N . THR A 1 103 ? -5.277 9.726 8.282 1.00 96.81 103 THR A N 1
ATOM 834 C CA . THR A 1 103 ? -4.612 9.659 6.981 1.00 96.81 103 THR A CA 1
ATOM 835 C C . THR A 1 103 ? -3.276 8.922 7.017 1.00 96.81 103 THR A C 1
ATOM 837 O O . THR A 1 103 ? -2.882 8.359 5.989 1.00 96.81 103 THR A O 1
ATOM 840 N N . THR A 1 104 ? -2.615 8.877 8.176 1.00 95.94 104 THR A N 1
ATOM 841 C CA . THR A 1 104 ? -1.309 8.230 8.370 1.00 95.94 104 THR A CA 1
ATOM 842 C C . THR A 1 104 ? -1.372 7.055 9.347 1.00 95.94 104 THR A C 1
ATOM 844 O O . THR A 1 104 ? -2.368 6.824 10.035 1.00 95.94 104 THR A O 1
ATOM 847 N N . VAL A 1 105 ? -0.306 6.250 9.364 1.00 96.06 105 VAL A N 1
ATOM 848 C CA . VAL A 1 105 ? -0.175 5.124 10.301 1.00 96.06 105 VAL A CA 1
ATOM 849 C C . VAL A 1 105 ? 0.044 5.642 11.720 1.00 96.06 105 VAL A C 1
ATOM 851 O O . VAL A 1 105 ? -0.525 5.104 12.664 1.00 96.06 105 VAL A O 1
ATOM 854 N N . GLU A 1 106 ? 0.805 6.721 11.848 1.00 95.62 106 GLU A N 1
ATOM 855 C CA . GLU A 1 106 ? 1.076 7.430 13.091 1.00 95.62 106 GLU A CA 1
ATOM 856 C C . GLU A 1 106 ? -0.223 7.964 13.706 1.00 95.62 106 GLU A C 1
ATOM 858 O O . GLU A 1 106 ? -0.519 7.648 14.853 1.00 95.62 106 GLU A O 1
ATOM 863 N N . GLU A 1 107 ? -1.062 8.648 12.919 1.00 97.44 107 GLU A N 1
ATOM 864 C CA . GLU A 1 107 ? -2.375 9.140 13.365 1.00 97.44 107 GLU A CA 1
ATOM 865 C C . GLU A 1 107 ? -3.292 7.996 13.826 1.00 97.44 107 GLU A C 1
ATOM 867 O O . GLU A 1 107 ? -4.046 8.147 14.786 1.00 97.44 107 GLU A O 1
ATOM 872 N N . LEU A 1 108 ? -3.233 6.830 13.169 1.00 98.19 108 LEU A N 1
ATOM 873 C CA . LEU A 1 108 ? -4.001 5.660 13.597 1.00 98.19 108 LEU A CA 1
ATOM 874 C C . LEU A 1 108 ? -3.496 5.103 14.936 1.00 98.19 108 LEU A C 1
ATOM 876 O O . LEU A 1 108 ? -4.311 4.716 15.775 1.00 98.19 108 LEU A O 1
ATOM 880 N N . TYR A 1 109 ? -2.179 5.050 15.146 1.00 97.44 109 TYR A N 1
ATOM 881 C CA . TYR A 1 109 ? -1.612 4.626 16.426 1.00 97.44 109 TYR A CA 1
ATOM 882 C C . TYR A 1 109 ? -1.933 5.615 17.550 1.00 97.44 109 TYR A C 1
ATOM 884 O O . TYR A 1 109 ? -2.302 5.179 18.638 1.00 97.44 109 TYR A O 1
ATOM 892 N N . GLU A 1 110 ? -1.850 6.920 17.282 1.00 97.69 110 GLU A N 1
ATOM 893 C CA . GLU A 1 110 ? -2.192 7.979 18.237 1.00 97.69 110 GLU A CA 1
ATOM 894 C C . GLU A 1 110 ? -3.677 7.962 18.610 1.00 97.69 110 GLU A C 1
A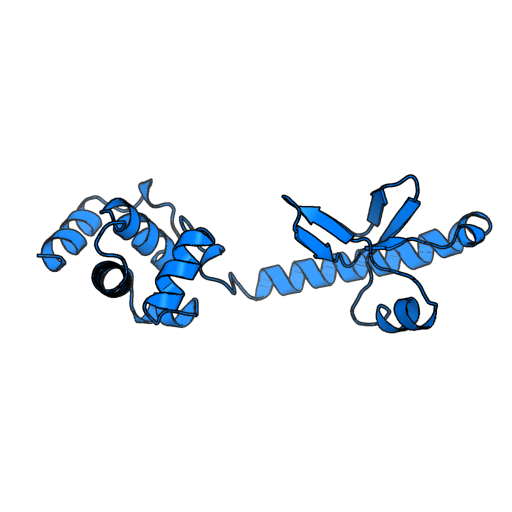TOM 896 O O . GLU A 1 110 ? -4.025 8.038 19.789 1.00 97.69 110 GLU A O 1
ATOM 901 N N . ALA A 1 111 ? -4.565 7.815 17.622 1.00 97.81 111 ALA A N 1
ATOM 902 C CA . ALA A 1 111 ? -5.997 7.693 17.870 1.00 97.81 111 ALA A CA 1
ATOM 903 C C . ALA A 1 111 ? -6.330 6.405 18.641 1.00 97.81 111 ALA A C 1
ATOM 905 O O . ALA A 1 111 ? -7.222 6.394 19.497 1.00 97.81 111 ALA A O 1
ATOM 906 N N . GLY A 1 112 ? -5.632 5.312 18.330 1.00 98.00 112 GLY A N 1
ATOM 907 C CA . GLY A 1 112 ? -5.957 3.976 18.804 1.00 98.00 112 GLY A CA 1
ATOM 908 C C . GLY A 1 112 ? -7.210 3.399 18.134 1.00 98.00 112 GLY A C 1
ATOM 909 O O . GLY A 1 112 ? -7.969 4.078 17.438 1.00 98.00 112 GLY A O 1
ATOM 910 N N . SER A 1 113 ? -7.446 2.105 18.355 1.00 97.94 113 SER A N 1
ATOM 911 C CA . SER A 1 113 ? -8.512 1.348 17.685 1.00 97.94 113 SER A CA 1
ATOM 912 C C . SER A 1 113 ? -9.914 1.882 17.981 1.00 97.94 113 SER A C 1
ATOM 914 O O . SER A 1 113 ? -10.734 1.993 17.070 1.00 97.94 113 SER A O 1
ATOM 916 N N . LEU A 1 114 ? -10.179 2.257 19.236 1.00 97.19 114 LEU A N 1
ATOM 917 C CA . LEU A 1 114 ? -11.492 2.707 19.685 1.00 97.19 114 LEU A CA 1
ATOM 918 C C . LEU A 1 114 ? -11.880 4.068 19.092 1.00 97.19 114 LEU A C 1
ATOM 920 O O . LEU A 1 114 ? -12.983 4.211 18.566 1.00 97.19 114 LEU A O 1
ATOM 924 N N . ASN A 1 115 ? -10.988 5.063 19.136 1.00 97.75 115 ASN A N 1
ATOM 925 C CA . ASN A 1 115 ? -11.300 6.385 18.583 1.00 97.75 115 ASN A CA 1
ATOM 926 C C . ASN A 1 115 ? -11.331 6.355 17.055 1.00 97.75 115 ASN A C 1
ATOM 928 O O . ASN A 1 115 ? -12.209 6.974 16.459 1.00 97.75 115 ASN A O 1
ATOM 932 N N . ALA A 1 116 ? -10.451 5.572 16.420 1.00 97.94 116 ALA A N 1
ATOM 933 C CA . ALA A 1 116 ? -10.531 5.338 14.984 1.00 97.94 116 ALA A CA 1
ATOM 934 C C . ALA A 1 116 ? -11.875 4.708 14.591 1.00 97.94 116 ALA A C 1
ATOM 936 O O . ALA A 1 116 ? -12.500 5.132 13.621 1.00 97.94 116 ALA A O 1
ATOM 937 N N . TYR A 1 117 ? -12.363 3.738 15.367 1.00 97.69 117 TYR A N 1
ATOM 938 C CA . TYR A 1 117 ? -13.666 3.129 15.133 1.00 97.69 117 TYR A CA 1
ATOM 939 C C . TYR A 1 117 ? -14.823 4.124 15.306 1.00 97.69 117 TYR A C 1
ATOM 941 O O . TYR A 1 117 ? -15.697 4.181 14.443 1.00 97.69 117 TYR A O 1
ATOM 949 N N . ARG A 1 118 ? -14.813 4.960 16.353 1.00 95.94 118 ARG A N 1
ATOM 950 C CA . ARG A 1 118 ? -15.825 6.017 16.550 1.00 95.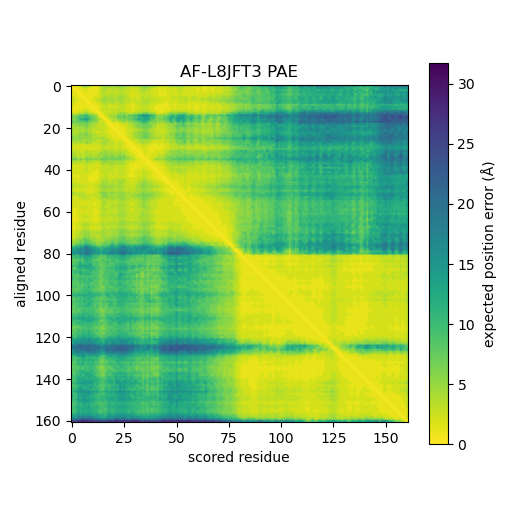94 118 ARG A CA 1
ATOM 951 C C . ARG A 1 118 ? -15.845 7.019 15.392 1.00 95.94 118 ARG A C 1
ATOM 953 O O . ARG A 1 118 ? -16.911 7.291 14.844 1.00 95.94 118 ARG A O 1
ATOM 960 N N . ALA A 1 119 ? -14.677 7.479 14.942 1.00 96.06 119 ALA A N 1
ATOM 961 C CA . ALA A 1 119 ? -14.564 8.378 13.791 1.00 96.06 119 ALA A CA 1
ATOM 962 C C . ALA A 1 119 ? -15.130 7.742 12.502 1.00 96.06 119 ALA A C 1
ATOM 964 O O . ALA A 1 119 ? -15.768 8.402 11.673 1.00 96.06 119 ALA A O 1
ATOM 965 N N . LEU A 1 120 ? -14.951 6.427 12.336 1.00 96.31 120 LEU A N 1
ATOM 966 C CA . LEU A 1 120 ? -15.572 5.682 11.244 1.00 96.31 120 LEU A CA 1
ATOM 967 C C . LEU A 1 120 ? -17.092 5.577 11.398 1.00 96.31 120 LEU A C 1
ATOM 969 O O . LEU A 1 120 ? -17.793 5.732 10.400 1.00 96.31 120 LEU A O 1
ATOM 973 N N . GLN A 1 121 ? -17.617 5.352 12.606 1.00 94.31 121 GLN A N 1
ATOM 974 C CA . GLN A 1 121 ? -19.065 5.328 12.841 1.00 94.31 121 GLN A CA 1
ATOM 975 C C . GLN A 1 121 ? -19.719 6.668 12.486 1.00 94.31 121 GLN A C 1
ATOM 977 O O . GLN A 1 121 ? -20.786 6.680 11.882 1.00 94.31 121 GLN A O 1
ATOM 982 N N . GLU A 1 122 ? -19.080 7.793 12.800 1.00 91.88 122 GLU A N 1
ATOM 983 C CA . GLU A 1 122 ? -19.608 9.124 12.476 1.00 91.88 122 GLU A CA 1
ATOM 984 C C . GLU A 1 122 ? -19.687 9.379 10.966 1.00 91.88 122 GLU A C 1
ATOM 986 O O . GLU A 1 122 ? -20.641 9.987 10.482 1.00 91.88 122 GLU A O 1
ATOM 991 N N . THR A 1 123 ? -18.713 8.879 10.205 1.00 91.06 123 THR A N 1
ATOM 992 C CA . THR A 1 123 ? -18.579 9.167 8.768 1.00 91.06 123 THR A CA 1
ATOM 993 C C . THR A 1 123 ? -19.159 8.088 7.845 1.00 91.06 123 THR A C 1
ATOM 995 O O . THR A 1 123 ? -19.433 8.367 6.678 1.00 91.06 123 THR A O 1
ATOM 998 N N . HIS A 1 124 ? -19.345 6.859 8.338 1.00 87.12 124 HIS A N 1
ATOM 999 C CA . HIS A 1 124 ? -19.740 5.674 7.561 1.00 87.12 124 HIS A CA 1
ATOM 1000 C C . HIS A 1 124 ? -20.767 4.804 8.314 1.00 87.12 124 HIS A C 1
ATOM 1002 O O . HIS A 1 124 ? -20.685 3.575 8.308 1.00 87.12 124 HIS A O 1
ATOM 1008 N N . ARG A 1 125 ? -21.735 5.453 8.972 1.00 77.75 125 ARG A N 1
ATOM 1009 C CA . ARG A 1 125 ? -22.729 4.861 9.892 1.00 77.75 125 ARG A CA 1
ATOM 1010 C C . ARG A 1 125 ? -23.361 3.545 9.417 1.00 77.75 125 ARG A C 1
ATOM 1012 O O . ARG A 1 125 ? -23.525 2.638 10.223 1.00 77.75 125 ARG A O 1
ATOM 1019 N N . ASP A 1 126 ? -23.643 3.419 8.121 1.00 80.25 126 ASP A N 1
ATOM 1020 C CA . ASP A 1 126 ? -24.362 2.268 7.552 1.00 80.25 126 ASP A CA 1
ATOM 1021 C C . ASP A 1 126 ? -23.463 1.079 7.164 1.00 80.25 126 ASP A C 1
ATOM 1023 O O . ASP A 1 126 ? -23.967 0.022 6.786 1.00 80.25 126 ASP A O 1
ATOM 1027 N N . THR A 1 127 ? -22.133 1.224 7.211 1.00 79.12 127 THR A N 1
ATOM 1028 C CA . THR A 1 127 ? -21.193 0.191 6.728 1.00 79.12 127 THR A CA 1
ATOM 1029 C C . THR A 1 127 ? -20.197 -0.295 7.775 1.00 79.12 127 THR A C 1
ATOM 1031 O O . THR A 1 127 ? -19.495 -1.280 7.537 1.00 79.12 127 THR A O 1
ATOM 1034 N N . VAL A 1 128 ? -20.122 0.368 8.930 1.00 88.06 128 VAL A N 1
ATOM 1035 C CA . VAL A 1 128 ? -19.185 0.022 10.003 1.00 88.06 128 VAL A CA 1
ATOM 1036 C C . VAL A 1 128 ? -19.789 -1.060 10.892 1.00 88.06 128 VAL A C 1
ATOM 1038 O O . VAL A 1 128 ? -20.772 -0.836 11.592 1.00 88.06 128 VAL A O 1
ATOM 1041 N N . ASN A 1 129 ? -19.178 -2.244 10.867 1.00 91.62 129 ASN A N 1
ATOM 1042 C CA . ASN A 1 129 ? -19.530 -3.365 11.730 1.00 91.62 129 ASN A CA 1
ATOM 1043 C C . ASN A 1 129 ? -18.486 -3.553 12.842 1.00 91.62 129 ASN A C 1
ATOM 1045 O O . ASN A 1 129 ? -17.355 -3.082 12.739 1.00 91.62 129 ASN A O 1
ATOM 1049 N N . ILE A 1 130 ? -18.838 -4.306 13.887 1.00 94.12 130 ILE A N 1
ATOM 1050 C CA . ILE A 1 130 ? -17.936 -4.533 15.026 1.00 94.12 130 ILE A CA 1
ATOM 1051 C C . ILE A 1 130 ? -16.641 -5.271 14.645 1.00 94.12 130 ILE A C 1
ATOM 1053 O O . ILE A 1 130 ? -15.621 -5.120 15.309 1.00 94.12 130 ILE A O 1
ATOM 1057 N N . GLU A 1 131 ? -16.639 -6.041 13.554 1.00 95.31 131 GLU A N 1
ATOM 1058 C CA . GLU A 1 131 ? -15.427 -6.712 13.066 1.00 95.31 131 GLU A CA 1
ATOM 1059 C C . GLU A 1 131 ? -14.337 -5.710 12.677 1.00 95.31 131 GLU A C 1
ATOM 1061 O O . GLU A 1 131 ? -13.148 -5.997 12.837 1.00 95.31 131 GLU A O 1
ATOM 1066 N N . LEU A 1 132 ? -14.724 -4.512 12.229 1.00 96.31 132 LEU A N 1
ATOM 1067 C CA . LEU A 1 132 ? -13.783 -3.446 11.921 1.00 96.31 132 LEU A CA 1
ATOM 1068 C C . LEU A 1 132 ? -13.053 -2.944 13.172 1.00 96.31 132 LEU A C 1
ATOM 1070 O O . LEU A 1 132 ? -11.870 -2.628 13.073 1.00 96.31 132 LEU A O 1
ATOM 1074 N N . LEU A 1 133 ? -13.689 -2.948 14.350 1.00 97.25 133 LEU A N 1
ATOM 1075 C CA . LEU A 1 133 ? -13.010 -2.640 15.616 1.00 97.25 133 LEU A CA 1
ATOM 1076 C C . LEU A 1 133 ? -11.894 -3.655 15.900 1.00 97.25 133 LEU A C 1
ATOM 1078 O O . LEU A 1 133 ? -10.790 -3.273 16.281 1.00 97.25 133 LEU A O 1
ATOM 1082 N N . TRP A 1 134 ? -12.139 -4.943 15.644 1.00 98.00 134 TRP A N 1
ATOM 1083 C CA . TRP A 1 134 ? -11.125 -5.993 15.806 1.00 98.00 134 TRP A CA 1
ATOM 1084 C C . TRP A 1 134 ? -10.008 -5.883 14.779 1.00 98.00 134 TRP A C 1
ATOM 1086 O O . TRP A 1 134 ? -8.842 -6.089 15.114 1.00 98.00 134 TRP A O 1
ATOM 1096 N N . ALA A 1 135 ? -10.340 -5.525 13.541 1.00 98.00 135 ALA A N 1
ATOM 1097 C CA . ALA A 1 135 ? -9.336 -5.264 12.523 1.00 98.00 135 ALA A CA 1
ATOM 1098 C C . ALA A 1 135 ? -8.430 -4.084 12.918 1.00 98.00 135 ALA A C 1
ATOM 1100 O O . ALA A 1 135 ? -7.213 -4.194 12.782 1.00 98.00 135 ALA A O 1
ATOM 1101 N N . LEU A 1 136 ? -9.005 -2.996 13.447 1.00 98.31 136 LEU A N 1
ATOM 1102 C CA . LEU A 1 136 ? -8.268 -1.824 13.929 1.00 98.31 136 LEU A CA 1
ATOM 1103 C C . LEU A 1 136 ? -7.406 -2.146 15.155 1.00 98.31 136 LEU A C 1
ATOM 1105 O O . LEU A 1 136 ? -6.242 -1.768 15.185 1.00 98.31 136 LEU A O 1
ATOM 1109 N N . GLU A 1 137 ? -7.926 -2.882 16.138 1.00 98.38 137 GLU A N 1
ATOM 1110 C CA . GLU A 1 137 ? -7.145 -3.301 17.312 1.00 98.38 137 GLU A CA 1
ATOM 1111 C C . GLU A 1 137 ? -5.985 -4.220 16.921 1.00 98.38 137 GLU A C 1
ATOM 1113 O O . GLU A 1 137 ? -4.867 -4.059 17.408 1.00 98.38 137 GLU A O 1
ATOM 1118 N N . GLY A 1 138 ? -6.209 -5.149 15.991 1.00 97.75 138 GLY A N 1
ATOM 1119 C CA . GLY A 1 138 ? -5.135 -5.973 15.447 1.00 97.75 138 GLY A CA 1
ATOM 1120 C C . GLY A 1 138 ? -4.099 -5.140 14.682 1.00 97.75 138 GLY A C 1
ATOM 1121 O O . GLY A 1 138 ? -2.903 -5.376 14.811 1.00 97.75 138 GLY A O 1
ATOM 1122 N N . ALA A 1 139 ? -4.532 -4.119 13.938 1.00 97.56 139 ALA A N 1
ATOM 1123 C CA . ALA A 1 139 ? -3.626 -3.200 13.251 1.00 97.56 139 ALA A CA 1
ATOM 1124 C C . ALA A 1 139 ? -2.752 -2.406 14.236 1.00 97.56 139 ALA A C 1
ATOM 1126 O O . ALA A 1 139 ? -1.538 -2.357 14.061 1.00 97.56 139 ALA A O 1
ATOM 1127 N N . VAL A 1 140 ? -3.362 -1.845 15.287 1.00 97.44 140 VAL A N 1
ATOM 1128 C CA . VAL A 1 140 ? -2.682 -1.049 16.323 1.00 97.44 140 VAL A CA 1
ATOM 1129 C C . VAL A 1 140 ? -1.735 -1.907 17.168 1.00 97.44 140 VAL A C 1
ATOM 1131 O O . VAL A 1 140 ? -0.632 -1.477 17.483 1.00 97.44 140 VAL A O 1
ATOM 1134 N N . SER A 1 141 ? -2.127 -3.142 17.491 1.00 96.31 141 SER A N 1
ATOM 1135 C CA . SER A 1 141 ? -1.301 -4.085 18.263 1.00 96.31 141 SER A CA 1
ATOM 1136 C C . SER A 1 141 ? -0.278 -4.861 17.425 1.00 96.31 141 SER A C 1
ATOM 1138 O O . SER A 1 141 ? 0.510 -5.627 17.977 1.00 96.31 141 SER A O 1
ATOM 1140 N N . GLY A 1 142 ? -0.288 -4.709 16.097 1.00 95.56 142 GLY A N 1
ATOM 1141 C CA . GLY A 1 142 ? 0.595 -5.455 15.199 1.00 95.56 142 GLY A CA 1
ATOM 1142 C C . GLY A 1 142 ? 0.280 -6.955 15.103 1.00 95.56 142 GLY A C 1
ATOM 1143 O O . GLY A 1 142 ? 1.161 -7.743 14.764 1.00 95.56 142 GLY A O 1
ATOM 1144 N N . THR A 1 143 ? -0.958 -7.374 15.388 1.00 96.44 143 THR A N 1
ATOM 1145 C CA . THR A 1 143 ? -1.377 -8.786 15.412 1.00 96.44 143 THR A CA 1
ATOM 1146 C C . T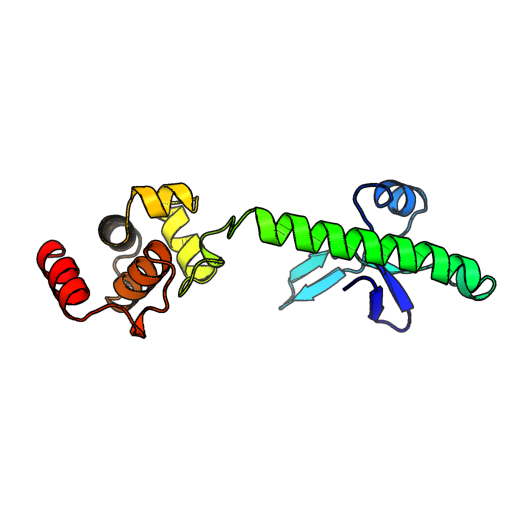HR A 1 143 ? -2.587 -9.076 14.515 1.00 96.44 143 THR A C 1
ATOM 1148 O O . THR A 1 143 ? -3.329 -8.187 14.089 1.00 96.44 143 THR A O 1
ATOM 1151 N N . HIS A 1 144 ? -2.813 -10.351 14.182 1.00 97.56 144 HIS A N 1
ATOM 1152 C CA . HIS A 1 144 ? -4.050 -10.742 13.502 1.00 97.56 144 HIS A CA 1
ATOM 1153 C C . HIS A 1 144 ? -5.240 -10.637 14.470 1.00 97.56 144 HIS A C 1
ATOM 1155 O O . HIS A 1 144 ? -5.149 -11.062 15.618 1.00 97.56 144 HIS A O 1
ATOM 1161 N N . TRP A 1 145 ? -6.389 -10.136 14.012 1.00 97.19 145 TRP A N 1
ATOM 1162 C CA . TRP A 1 145 ? -7.546 -9.866 14.883 1.00 97.19 145 TRP A CA 1
ATOM 1163 C C . TRP A 1 145 ? -8.038 -11.095 15.682 1.00 97.19 145 TRP A C 1
ATOM 1165 O O . TRP A 1 145 ? -8.620 -10.963 16.762 1.00 97.19 145 TRP A O 1
ATOM 1175 N N . SER A 1 146 ? -7.801 -12.310 15.174 1.00 96.88 146 SER A N 1
ATOM 1176 C CA . SER A 1 146 ? -8.208 -13.560 15.829 1.00 96.88 146 SER A CA 1
ATOM 1177 C C . SER A 1 146 ? -7.446 -13.867 17.119 1.00 96.88 146 SER A C 1
ATOM 1179 O O . SER A 1 146 ? -7.932 -14.671 17.905 1.00 96.88 146 SER A O 1
ATOM 1181 N N . VAL A 1 147 ? -6.269 -13.267 17.338 1.00 96.88 147 VAL A N 1
ATOM 1182 C CA . VAL A 1 147 ? -5.460 -13.502 18.549 1.00 96.88 147 VAL A CA 1
ATOM 1183 C C . VAL A 1 147 ? -5.672 -12.442 19.629 1.00 96.88 147 VAL A C 1
ATOM 1185 O O . VAL A 1 147 ? -5.070 -12.532 20.695 1.00 96.88 147 VAL A O 1
ATOM 1188 N N . ILE A 1 148 ? -6.539 -11.454 19.384 1.00 97.00 148 ILE A N 1
ATOM 1189 C CA . ILE A 1 148 ? -6.902 -10.449 20.388 1.00 97.00 148 ILE A CA 1
ATOM 1190 C C . ILE A 1 148 ? -7.580 -11.162 21.569 1.00 97.00 148 ILE A C 1
ATOM 1192 O O . ILE A 1 148 ? -8.637 -11.773 21.361 1.00 97.00 148 ILE A O 1
ATOM 1196 N N . PRO A 1 149 ? -7.033 -11.066 22.798 1.00 97.19 149 PRO A N 1
ATOM 1197 C CA . PRO A 1 149 ? -7.592 -11.740 23.963 1.00 97.19 149 PRO A CA 1
ATOM 1198 C C . PRO A 1 149 ? -9.036 -11.325 24.240 1.00 97.19 149 PRO A C 1
ATOM 1200 O O . PRO A 1 149 ? -9.401 -10.156 24.093 1.00 97.19 149 PRO A O 1
ATOM 1203 N N . GLN A 1 150 ? -9.849 -12.264 24.729 1.00 97.06 150 GLN A N 1
ATOM 1204 C CA . GLN A 1 150 ? -11.250 -11.994 25.061 1.00 97.06 150 GLN A CA 1
ATOM 1205 C C . GLN A 1 150 ? -11.397 -10.838 26.062 1.00 97.06 150 GLN A C 1
ATOM 1207 O O . GLN A 1 150 ? -12.288 -10.011 25.905 1.00 97.06 150 GLN A O 1
ATOM 1212 N N . GLN A 1 151 ? -10.490 -10.734 27.039 1.00 97.62 151 GLN A N 1
ATOM 1213 C CA . GLN A 1 151 ? -10.464 -9.630 28.002 1.00 97.62 151 GLN A CA 1
ATOM 1214 C C . GLN A 1 151 ? -10.374 -8.263 27.310 1.00 97.62 151 GLN A C 1
ATOM 1216 O O . GLN A 1 151 ? -11.151 -7.366 27.629 1.00 97.62 151 GLN A O 1
ATOM 1221 N N . ARG A 1 152 ? -9.482 -8.122 26.321 1.00 97.19 152 ARG A N 1
ATOM 1222 C CA . ARG A 1 152 ? -9.309 -6.876 25.564 1.00 97.19 152 ARG A CA 1
ATOM 1223 C C . ARG A 1 152 ? -10.534 -6.554 24.710 1.00 97.19 152 ARG A C 1
ATOM 1225 O O . ARG A 1 152 ? -10.940 -5.400 24.628 1.00 97.19 152 ARG A O 1
ATOM 1232 N N . ARG A 1 153 ? -11.167 -7.571 24.113 1.00 97.00 153 ARG A N 1
ATOM 1233 C CA . ARG A 1 153 ? -12.430 -7.385 23.378 1.00 97.00 153 ARG A CA 1
ATOM 1234 C C . ARG A 1 153 ? -13.538 -6.865 24.289 1.00 97.00 153 ARG A C 1
ATOM 12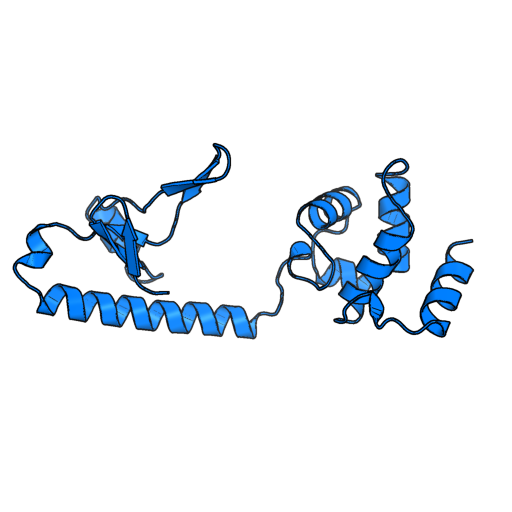36 O O . ARG A 1 153 ? -14.228 -5.919 23.924 1.00 97.00 153 ARG A O 1
ATOM 1243 N N . THR A 1 154 ? -13.685 -7.454 25.474 1.00 96.81 154 THR A N 1
ATOM 1244 C CA . THR A 1 154 ? -14.674 -7.018 26.467 1.00 96.81 154 THR A CA 1
ATOM 1245 C C . THR A 1 154 ? -14.413 -5.582 26.925 1.00 96.81 154 THR A C 1
ATOM 1247 O O . THR A 1 154 ? -15.350 -4.793 27.001 1.00 96.81 154 THR A O 1
ATOM 1250 N N . GLU A 1 155 ? -13.152 -5.221 27.171 1.00 97.12 155 GLU A N 1
ATOM 1251 C CA . GLU A 1 155 ? -12.759 -3.856 27.536 1.00 97.12 155 GLU A CA 1
ATOM 1252 C C . GLU A 1 155 ? -13.166 -2.842 26.456 1.00 97.12 155 GLU A C 1
ATOM 1254 O O . GLU A 1 155 ? -13.871 -1.878 26.754 1.00 97.12 155 GLU A O 1
ATOM 1259 N N . LEU A 1 156 ? -12.799 -3.088 25.195 1.00 96.62 156 LEU A N 1
ATOM 1260 C CA . LEU A 1 156 ? -13.129 -2.197 24.079 1.00 96.62 156 LEU A CA 1
ATOM 1261 C C . LEU A 1 156 ? -14.643 -2.048 23.881 1.00 96.62 156 LEU A C 1
ATOM 1263 O O . LEU A 1 156 ? -15.118 -0.941 23.645 1.00 96.62 156 LEU A O 1
ATOM 1267 N N . LEU A 1 157 ? -15.409 -3.136 24.022 1.00 95.88 157 LEU A N 1
ATOM 1268 C CA . LEU A 1 157 ? -16.874 -3.088 23.947 1.00 95.88 157 LEU A CA 1
ATOM 1269 C C . LEU A 1 157 ? -17.483 -2.273 25.085 1.00 95.88 157 LEU A C 1
ATOM 1271 O O . LEU A 1 157 ? -18.419 -1.518 24.851 1.00 95.88 157 LEU A O 1
ATOM 1275 N N . SER A 1 158 ? -16.951 -2.401 26.303 1.00 96.00 158 SER A N 1
ATOM 1276 C CA . SER A 1 158 ? -17.461 -1.659 27.461 1.00 96.00 158 SER A CA 1
ATOM 1277 C C . SER A 1 158 ? -17.304 -0.147 27.308 1.00 96.00 158 SER A C 1
ATOM 1279 O O . SER A 1 158 ? -18.147 0.601 27.786 1.00 96.00 158 SER A O 1
ATOM 1281 N N . GLN A 1 159 ? -16.259 0.290 26.602 1.00 94.88 159 GLN A N 1
ATOM 1282 C CA . GLN A 1 159 ? -16.006 1.701 26.325 1.00 94.88 159 GLN A CA 1
ATOM 1283 C C . GLN A 1 159 ? -16.779 2.203 25.098 1.00 94.88 159 GLN A C 1
ATOM 1285 O O . GLN A 1 159 ? -16.836 3.406 24.865 1.00 94.88 159 GLN A O 1
ATOM 1290 N N . LEU A 1 160 ? -17.333 1.310 24.276 1.00 87.44 160 LEU A N 1
ATOM 1291 C CA . LEU A 1 160 ? -18.106 1.683 23.092 1.00 87.44 160 LEU A CA 1
ATOM 1292 C C . LEU A 1 160 ? -19.525 2.162 23.436 1.00 87.44 160 LEU A C 1
ATOM 1294 O O . LEU A 1 160 ? -20.127 2.873 22.633 1.00 87.44 160 LEU A O 1
ATOM 1298 N N . ASN A 1 161 ? -20.033 1.721 24.590 1.00 62.22 161 ASN A N 1
ATOM 1299 C CA . ASN A 1 161 ? -21.377 1.996 25.095 1.00 62.22 161 ASN A CA 1
ATOM 1300 C C . ASN A 1 161 ? -21.490 3.368 25.761 1.00 62.22 161 ASN A C 1
ATOM 1302 O O . ASN A 1 161 ? -20.519 3.784 26.432 1.00 62.22 161 ASN A O 1
#

InterPro domains:
  IPR007076 TfoX, N-terminal [PF04993] (1-68)
  IPR007077 TfoX, C-terminal [PF04994] (80-159)
  IPR026256 DNA transformation protein TfoX-like, gammaproteobacteria [PIRSF028788] (1-161)
  IPR047525 DNA transformation protein TfoX-like [PTHR36121] (1-160)

Foldseek 3Di:
DAWDQDPNFIWGADAPVCLVVCVVVVWAFDWDADPNDTDGGRTTTDDPVCVVVVVVVVVRSVVSVVRVVVVVVVVVVPPPFALCPFALHHPVLCVLLVQLVNNTLVSLLVCALLNSLVSSCVRPVPPRDVVSSLSSNCRNVRHHSVPPDPVNVVVSVVVND

Nearest PDB structures (foldseek):
  2od0-assembly1_B  TM=8.500E-01  e=5.976E-06  Vibrio parahaemolyticus RIMD 2210633
  3mab-assembly1_B  TM=9.613E-01  e=3.821E-05  Listeria monocytogenes serotype 4b str. F2365
  3bqt-assembly3_B  TM=9.085E-01  e=8.118E-05  Listeria monocytogenes serotype 4b str. F2365
  3bqt-assembly2_A  TM=9.368E-01  e=2.053E-04  Listeria monocytogenes serotype 4b str. F2365
  5z7b-assembly1_A  TM=1.753E-01  e=2.608E+00  Corynebacterium glutamicum

Secondary structure (DSSP, 8-state):
--EEEETTEEEEE--TTTHHHHHHTTPPEEEEEETTEEEEEEEEEPPGGGGG-HHHHHHHHHHHHHHHHHHHHHHHHS---SGGGSTT--HHHHHHHHHTT--SHHHHHHHHHHHHHHHHHHH-TTT--HHHHHHHHHHHHTS-GGGS-HHHHHHHHHHH-

Solvent-accessible surface area (backbone atoms only — not comparable to full-atom values): 8986 Å² total; per-residue (Å²): 122,28,66,49,79,56,96,95,35,59,16,41,32,54,42,91,87,45,44,62,57,39,50,75,70,69,49,57,56,46,65,47,70,60,94,82,42,81,43,80,46,60,32,27,57,61,64,76,73,45,71,82,37,59,67,58,49,51,57,53,45,53,53,14,40,52,42,35,49,52,55,49,50,54,56,66,72,62,56,66,84,39,48,38,66,34,40,75,40,38,67,66,53,36,54,48,33,41,74,43,72,37,78,46,42,63,52,42,55,72,51,32,29,67,51,51,43,52,36,35,42,75,72,38,63,93,74,61,53,73,67,55,41,39,24,36,40,11,33,64,71,72,35,60,44,88,72,61,51,68,68,59,55,52,52,56,54,63,69,71,107

Mean predicted aligned error: 7.38 Å